Protein AF-A0A916VDG6-F1 (afdb_monomer)

Solvent-accessible surface area (backbone atoms only — not comparable to full-atom values): 9470 Å² total; per-residue (Å²): 122,74,76,67,54,65,69,61,68,78,77,73,82,84,82,81,87,81,87,80,88,80,84,91,84,87,90,80,94,70,87,75,85,76,82,72,80,74,80,73,77,69,82,74,82,71,59,97,83,63,87,46,73,41,72,48,64,36,64,42,66,30,36,52,68,66,92,85,71,48,44,85,80,39,89,54,34,37,78,53,99,91,43,63,29,11,63,55,43,56,51,43,50,53,49,17,68,75,68,75,26,48,77,42,80,60,36,50,63,71,60,41,52,57,50,67,69,60,34,52,52,50,51,50,49,36,57,75,69,66,57,74,83,57,61,67,71,80,79,80,85,83,122

Sequence (143 aa):
MRKKIIAMIITGILAVSVTACQSDGEQSSSQSQNSGQTESSANVEIPEDANILVAYFTYGENAKLPDGVDASSSASIQAWDGDTTGNTGLAAHWISDAAGGDLFSIQTEEKYPGDYDDTVDQGQEEQSENARPKLSSHVDHMD

InterPro domains:
  IPR029039 Flavoprotein-like superfamily [G3DSA:3.40.50.360] (47-143)

pLDDT: mean 76.52, std 22.25, range [25.72, 98.31]

Foldseek 3Di:
DVVVVVVVVPPPPDDDDDDDDDDDDDDDDDDDPPPPPPPPPPVPPDPPPDADELEWEFLFQQEPADPPPDCVNVVFWDCDPNGITGPGVVVSVVCCVVVVHHYHYFYAPHGAYNDDVSNVVVVVVCVVVVHDGHTPDDDPPPD

Organism: NCBI:txid645466

Mean predicted aligned error: 15.49 Å

Radius of gyration: 27.23 Å; Cα contacts (8 Å, |Δi|>4): 123; chains: 1; bounding box: 56×74×55 Å

Structure (mmCIF, N/CA/C/O backbone):
data_AF-A0A916VDG6-F1
#
_entry.id   AF-A0A916VDG6-F1
#
loop_
_atom_site.group_PDB
_atom_site.id
_atom_site.type_symbol
_atom_site.label_atom_id
_atom_site.label_alt_id
_atom_site.label_comp_id
_atom_site.label_asym_id
_atom_site.label_entity_id
_atom_site.label_seq_id
_atom_site.pdbx_PDB_ins_code
_atom_site.Cartn_x
_atom_site.Cartn_y
_atom_site.Cartn_z
_atom_site.occupancy
_atom_site.B_iso_or_equiv
_atom_site.auth_seq_id
_atom_site.auth_comp_id
_atom_site.auth_asym_id
_atom_site.auth_atom_id
_atom_site.pdbx_PDB_model_num
ATOM 1 N N . MET A 1 1 ? 39.069 55.182 29.384 1.00 54.91 1 MET A N 1
ATOM 2 C CA . MET A 1 1 ? 39.328 53.825 29.924 1.00 54.91 1 MET A CA 1
ATOM 3 C C . MET A 1 1 ? 38.251 52.780 29.597 1.00 54.91 1 MET A C 1
ATOM 5 O O . MET A 1 1 ? 38.542 51.609 29.733 1.00 54.91 1 MET A O 1
ATOM 9 N N . ARG A 1 2 ? 37.060 53.134 29.078 1.00 55.91 2 ARG A N 1
ATOM 10 C CA . ARG A 1 2 ? 36.028 52.141 28.688 1.00 55.91 2 ARG A CA 1
ATOM 11 C C . ARG A 1 2 ? 36.179 51.547 27.276 1.00 55.91 2 ARG A C 1
ATOM 13 O O . ARG A 1 2 ? 35.685 50.465 27.017 1.00 55.91 2 ARG A O 1
ATOM 20 N N . LYS A 1 3 ? 36.938 52.196 26.383 1.00 50.44 3 LYS A N 1
ATOM 21 C CA . LYS A 1 3 ? 37.224 51.685 25.024 1.00 50.44 3 LYS A CA 1
ATOM 22 C C . LYS A 1 3 ? 38.404 50.699 24.958 1.00 50.44 3 LYS A C 1
ATOM 24 O O . LYS A 1 3 ? 38.549 49.995 23.973 1.00 50.44 3 LYS A O 1
ATOM 29 N N . LYS A 1 4 ? 39.218 50.622 26.022 1.00 53.44 4 LYS A N 1
ATOM 30 C CA . LYS A 1 4 ? 40.317 49.645 26.162 1.00 53.44 4 LYS A CA 1
ATOM 31 C C . LYS A 1 4 ? 39.870 48.321 26.804 1.00 53.44 4 LYS A C 1
ATOM 33 O O . LYS A 1 4 ? 40.605 47.351 26.735 1.00 53.44 4 LYS A O 1
ATOM 38 N N . ILE A 1 5 ? 38.667 48.283 27.386 1.00 57.84 5 ILE A N 1
ATOM 39 C CA . ILE A 1 5 ? 38.086 47.074 27.995 1.00 57.84 5 ILE A CA 1
ATOM 40 C C . ILE A 1 5 ? 37.382 46.215 26.929 1.00 57.84 5 ILE A C 1
ATOM 42 O O . ILE A 1 5 ? 37.427 44.995 26.995 1.00 57.84 5 ILE A O 1
ATOM 46 N N . ILE A 1 6 ? 36.830 46.837 25.881 1.00 57.38 6 ILE A N 1
ATOM 47 C CA . ILE A 1 6 ? 36.156 46.126 24.779 1.00 57.38 6 ILE A CA 1
ATOM 48 C C . ILE A 1 6 ? 37.160 45.344 23.906 1.00 57.38 6 ILE A C 1
ATOM 50 O O . ILE A 1 6 ? 36.834 44.281 23.393 1.00 57.38 6 ILE A O 1
ATOM 54 N N . ALA A 1 7 ? 38.410 45.807 23.808 1.00 49.50 7 ALA A N 1
ATOM 55 C CA . ALA A 1 7 ? 39.459 45.135 23.036 1.00 49.50 7 ALA A CA 1
ATOM 56 C C . ALA A 1 7 ? 40.129 43.949 23.764 1.00 49.50 7 ALA A C 1
ATOM 58 O O . ALA A 1 7 ? 40.897 43.226 23.142 1.00 49.50 7 ALA A O 1
ATOM 59 N N . MET A 1 8 ? 39.855 43.731 25.058 1.00 53.91 8 MET A N 1
ATOM 60 C CA . MET A 1 8 ? 40.441 42.622 25.832 1.00 53.91 8 MET A CA 1
ATOM 61 C C . MET A 1 8 ? 39.533 41.388 25.945 1.00 53.91 8 MET A C 1
ATOM 63 O O . MET A 1 8 ? 39.981 40.359 26.435 1.00 53.91 8 MET A O 1
ATOM 67 N N . ILE A 1 9 ? 38.284 41.461 25.475 1.00 55.47 9 ILE A N 1
ATOM 68 C CA . ILE A 1 9 ? 37.322 40.344 25.557 1.00 55.47 9 ILE A CA 1
ATOM 69 C C . ILE A 1 9 ? 37.324 39.481 24.276 1.00 55.47 9 ILE A C 1
ATOM 71 O O . ILE A 1 9 ? 36.868 38.345 24.299 1.00 55.47 9 ILE A O 1
ATOM 75 N N . ILE A 1 10 ? 37.914 39.956 23.172 1.00 55.41 10 ILE A N 1
ATOM 76 C CA . ILE A 1 10 ? 37.879 39.264 21.865 1.00 55.41 10 ILE A CA 1
ATOM 77 C C . ILE A 1 10 ? 39.091 38.331 21.629 1.00 55.41 10 ILE A C 1
ATOM 79 O O . ILE A 1 10 ? 39.074 37.521 20.711 1.00 55.41 10 ILE A O 1
ATOM 83 N N . THR A 1 11 ? 40.108 38.341 22.498 1.00 52.06 11 THR A N 1
ATOM 84 C CA . THR A 1 11 ? 41.331 37.513 22.336 1.00 52.06 11 THR A CA 1
ATOM 85 C C . THR A 1 11 ? 41.451 36.390 23.384 1.00 52.06 11 THR A C 1
ATOM 87 O O . THR A 1 11 ? 42.495 35.761 23.513 1.00 52.06 11 THR A O 1
ATOM 90 N N . GLY A 1 12 ? 40.388 36.120 24.149 1.00 52.41 12 GLY A N 1
ATOM 91 C CA . GLY A 1 12 ? 40.391 35.173 25.277 1.00 52.41 12 GLY A CA 1
ATOM 92 C C . GLY A 1 12 ? 39.741 33.809 25.018 1.00 52.41 12 GLY A C 1
ATOM 93 O O . GLY A 1 12 ? 39.478 33.092 25.975 1.00 52.41 12 GLY A O 1
ATOM 94 N N . ILE A 1 13 ? 39.441 33.450 23.766 1.00 57.38 13 ILE A N 1
ATOM 95 C CA . ILE A 1 13 ? 38.824 32.159 23.407 1.00 57.38 13 ILE A CA 1
ATOM 96 C C . ILE A 1 13 ? 39.624 31.548 22.253 1.00 57.38 13 ILE A C 1
ATOM 98 O O . ILE A 1 13 ? 39.160 31.475 21.121 1.00 57.38 13 ILE A O 1
ATOM 102 N N . LEU A 1 14 ? 40.882 31.181 22.508 1.00 55.34 14 LEU A N 1
ATOM 103 C CA . LEU A 1 14 ? 41.668 30.401 21.542 1.00 55.34 14 LEU A CA 1
ATOM 104 C C . LEU A 1 14 ? 42.711 29.475 22.187 1.00 55.34 14 LEU A C 1
ATOM 106 O O . LEU A 1 14 ? 43.755 29.212 21.598 1.00 55.34 14 LEU A O 1
ATOM 110 N N . ALA A 1 15 ? 42.460 28.982 23.400 1.00 56.88 15 ALA A N 1
ATOM 111 C CA . ALA A 1 15 ? 43.371 28.034 24.039 1.00 56.88 15 ALA A CA 1
ATOM 112 C C . ALA A 1 15 ? 42.655 27.156 25.070 1.00 56.88 15 ALA A C 1
ATOM 114 O O . ALA A 1 15 ? 42.822 27.345 26.270 1.00 56.88 15 ALA A O 1
ATOM 115 N N . VAL A 1 16 ? 41.876 26.179 24.604 1.00 56.47 16 VAL A N 1
ATOM 116 C CA . VAL A 1 16 ? 41.597 24.973 25.397 1.00 56.47 16 VAL A CA 1
ATOM 117 C C . VAL A 1 16 ? 41.653 23.773 24.457 1.00 56.47 16 VAL A C 1
ATOM 119 O O . VAL A 1 16 ? 40.665 23.362 23.857 1.00 56.47 16 VAL A O 1
ATOM 122 N N . SER A 1 17 ? 42.860 23.240 24.305 1.00 52.03 17 SER A N 1
ATOM 123 C CA . SER A 1 17 ? 43.103 21.909 23.764 1.00 52.03 17 SER A CA 1
ATOM 124 C C . SER A 1 17 ? 42.663 20.895 24.819 1.00 52.03 17 SER A C 1
ATOM 126 O O . SER A 1 17 ? 43.288 20.815 25.876 1.00 52.03 17 SER A O 1
ATOM 128 N N . VAL A 1 18 ? 41.602 20.130 24.558 1.00 59.47 18 VAL A N 1
ATOM 129 C CA . VAL A 1 18 ? 41.231 18.988 25.404 1.00 59.47 18 VAL A CA 1
ATOM 130 C C . VAL A 1 18 ? 41.622 17.707 24.681 1.00 59.47 18 VAL A C 1
ATOM 132 O O . VAL A 1 18 ? 40.908 17.225 23.809 1.00 59.47 18 VAL A O 1
ATOM 135 N N . THR A 1 19 ? 42.769 17.154 25.069 1.00 64.31 19 THR A N 1
ATOM 136 C CA . THR A 1 19 ? 43.008 15.713 24.983 1.00 64.31 19 THR A CA 1
ATOM 137 C C . THR A 1 19 ? 42.431 15.107 26.256 1.00 64.31 19 THR A C 1
ATOM 139 O O . THR A 1 19 ? 42.962 15.346 27.339 1.00 64.31 19 THR A O 1
ATOM 142 N N . ALA A 1 20 ? 41.362 14.326 26.130 1.00 46.12 20 ALA A N 1
ATOM 143 C CA . ALA A 1 20 ? 40.866 13.462 27.193 1.00 46.12 20 ALA A CA 1
ATOM 144 C C . ALA A 1 20 ? 40.608 12.069 26.607 1.00 46.12 20 ALA A C 1
ATOM 146 O O . ALA A 1 20 ? 39.560 11.808 26.026 1.00 46.12 20 ALA A O 1
ATOM 147 N N . CYS A 1 21 ? 41.592 11.184 26.754 1.00 58.38 21 CYS A N 1
ATOM 148 C CA . CYS A 1 21 ? 41.368 9.743 26.773 1.00 58.38 21 CYS A CA 1
ATOM 149 C C . CYS A 1 21 ? 41.426 9.315 28.240 1.00 58.38 21 CYS A C 1
ATOM 151 O O . CYS A 1 21 ? 42.511 9.359 28.818 1.00 58.38 21 CYS A O 1
ATOM 153 N N . GLN A 1 22 ? 40.304 8.908 28.844 1.00 50.09 22 GLN A N 1
ATOM 154 C CA . GLN A 1 22 ? 40.329 8.163 30.107 1.00 50.09 22 GLN A CA 1
ATOM 155 C C . GLN A 1 22 ? 39.032 7.353 30.344 1.00 50.09 22 GLN A C 1
ATOM 157 O O . GLN A 1 22 ? 37.973 7.927 30.560 1.00 50.09 22 GLN A O 1
ATOM 162 N N . SER A 1 23 ? 39.197 6.024 30.268 1.00 42.78 23 SER A N 1
ATOM 163 C CA . SER A 1 23 ? 38.566 4.896 30.996 1.00 42.78 23 SER A CA 1
ATOM 164 C C . SER A 1 23 ? 37.079 4.897 31.406 1.00 42.78 23 SER A C 1
ATOM 166 O O . SER A 1 23 ? 36.662 5.685 32.249 1.00 42.78 23 SER A O 1
ATOM 168 N N . ASP A 1 24 ? 36.388 3.877 30.879 1.00 51.16 24 ASP A N 1
ATOM 169 C CA . ASP A 1 24 ? 35.327 2.992 31.411 1.00 51.16 24 ASP A CA 1
ATOM 170 C C . ASP A 1 24 ? 34.435 3.424 32.593 1.00 51.16 24 ASP A C 1
ATOM 172 O O . ASP A 1 24 ? 34.912 3.673 33.700 1.00 51.16 24 ASP A O 1
ATOM 176 N N . GLY A 1 25 ? 33.110 3.329 32.381 1.00 34.97 25 GLY A N 1
ATOM 177 C CA . GLY A 1 25 ? 32.110 3.275 33.459 1.00 34.97 25 GLY A CA 1
ATOM 178 C C . GLY A 1 25 ? 30.689 3.746 33.104 1.00 34.97 25 GLY A C 1
ATOM 179 O O . GLY A 1 25 ? 30.292 4.823 33.518 1.00 34.97 25 GLY A O 1
ATOM 180 N N . GLU A 1 26 ? 29.962 2.924 32.341 1.00 34.34 26 GLU A N 1
ATOM 181 C CA . GLU A 1 26 ? 28.502 2.663 32.334 1.00 34.34 26 GLU A CA 1
ATOM 182 C C . GLU A 1 26 ? 27.416 3.781 32.414 1.00 34.34 26 GLU A C 1
ATOM 184 O O . GLU A 1 26 ? 27.207 4.454 33.417 1.00 34.34 26 GLU A O 1
ATOM 189 N N . GLN A 1 27 ? 26.577 3.749 31.360 1.00 36.03 27 GLN A N 1
ATOM 190 C CA . GLN A 1 27 ? 25.100 3.795 31.350 1.00 36.03 27 GLN A CA 1
ATOM 191 C C . GLN A 1 27 ? 24.361 5.154 31.366 1.00 36.03 27 GLN A C 1
ATOM 193 O O . GLN A 1 27 ? 23.945 5.659 32.402 1.00 36.03 27 GLN A O 1
ATOM 198 N N . SER A 1 28 ? 24.020 5.646 30.165 1.00 28.59 28 SER A N 1
ATOM 199 C CA . SER A 1 28 ? 22.678 6.176 29.852 1.00 28.59 28 SER A CA 1
ATOM 200 C C . SER A 1 28 ? 22.494 6.251 28.331 1.00 28.59 28 SER A C 1
ATOM 202 O O . SER A 1 28 ? 23.252 6.922 27.635 1.00 28.59 28 SER A O 1
ATOM 204 N N . SER A 1 29 ? 21.533 5.492 27.807 1.00 33.16 29 SER A N 1
ATOM 205 C CA . SER A 1 29 ? 21.286 5.286 26.379 1.00 33.16 29 SER A CA 1
ATOM 206 C C . SER A 1 29 ? 20.611 6.500 25.736 1.00 33.16 29 SER A C 1
ATOM 208 O O . SER A 1 29 ? 19.385 6.611 25.724 1.00 33.16 29 SER A O 1
ATOM 210 N N . SER A 1 30 ? 21.413 7.397 25.173 1.00 30.33 30 SER A N 1
ATOM 211 C CA . SER A 1 30 ? 20.989 8.367 24.167 1.00 30.33 30 SER A CA 1
ATOM 212 C C . SER A 1 30 ? 21.044 7.734 22.775 1.00 30.33 30 SER A C 1
ATOM 214 O O . SER A 1 30 ? 22.007 7.056 22.416 1.00 30.33 30 SER A O 1
ATOM 216 N N . GLN A 1 31 ? 19.973 7.960 22.009 1.00 35.81 31 GLN A N 1
ATOM 217 C CA . GLN A 1 31 ? 19.809 7.610 20.600 1.00 35.81 31 GLN A CA 1
ATOM 218 C C . GLN A 1 31 ? 21.091 7.852 19.800 1.00 35.81 31 GLN A C 1
ATOM 220 O O . GLN A 1 31 ? 21.472 8.991 19.532 1.00 35.81 31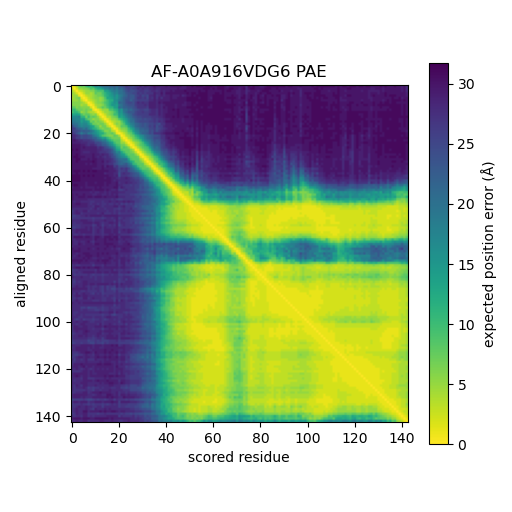 GLN A O 1
ATOM 225 N N . SER A 1 32 ? 21.710 6.760 19.362 1.00 25.72 32 SER A N 1
ATOM 226 C CA . SER A 1 32 ? 22.600 6.783 18.213 1.00 25.72 32 SER A CA 1
ATOM 227 C C . SER A 1 32 ? 21.725 6.700 16.966 1.00 25.72 32 SER A C 1
ATOM 229 O O . SER A 1 32 ? 21.127 5.658 16.688 1.00 25.72 32 SER A O 1
ATOM 231 N N . GLN A 1 33 ? 21.618 7.807 16.228 1.00 37.03 33 GLN A N 1
ATOM 232 C CA . GLN A 1 33 ? 21.241 7.755 14.820 1.00 37.03 33 GLN A CA 1
ATOM 233 C C . GLN A 1 33 ? 22.357 7.021 14.078 1.00 37.03 33 GLN A C 1
ATOM 235 O O . GLN A 1 33 ? 23.321 7.616 13.604 1.00 37.03 33 GLN A O 1
ATOM 240 N N . ASN A 1 34 ? 22.227 5.701 14.000 1.00 31.28 34 ASN A N 1
ATOM 241 C CA . ASN A 1 34 ? 23.012 4.890 13.094 1.00 31.28 34 ASN A CA 1
ATOM 242 C C . ASN A 1 34 ? 22.408 5.014 11.691 1.00 31.28 34 ASN A C 1
ATOM 244 O O . ASN A 1 34 ? 21.711 4.117 11.222 1.00 31.28 34 ASN A O 1
ATOM 248 N N . SER A 1 35 ? 22.696 6.127 11.013 1.00 45.12 35 SER A N 1
ATOM 249 C CA . SER A 1 35 ? 22.679 6.172 9.549 1.00 45.12 35 SER A CA 1
ATOM 250 C C . SER A 1 35 ? 23.895 5.402 9.043 1.00 45.12 35 SER A C 1
ATOM 252 O O . SER A 1 35 ? 24.865 5.968 8.545 1.00 45.12 35 SER A O 1
ATOM 254 N N . GLY A 1 36 ? 23.850 4.083 9.212 1.00 32.22 36 GLY A N 1
ATOM 255 C CA . GLY A 1 36 ? 24.674 3.178 8.439 1.00 32.22 36 GLY A CA 1
ATOM 256 C C . GLY A 1 36 ? 24.106 3.136 7.031 1.00 32.22 36 GLY A C 1
ATOM 257 O O . GLY A 1 36 ? 23.317 2.249 6.718 1.00 32.22 36 GLY A O 1
ATOM 258 N N . GLN A 1 37 ? 24.500 4.091 6.185 1.00 43.66 37 GLN A N 1
ATOM 259 C CA . GLN A 1 37 ? 24.493 3.872 4.743 1.00 43.66 37 GLN A CA 1
ATOM 260 C C . GLN A 1 37 ? 25.458 2.721 4.467 1.00 43.66 37 GLN A C 1
ATOM 262 O O . GLN A 1 37 ? 26.652 2.907 4.251 1.00 43.66 37 GLN A O 1
ATOM 267 N N . THR A 1 38 ? 24.929 1.504 4.502 1.00 28.75 38 THR A N 1
ATOM 268 C CA . THR A 1 38 ? 25.456 0.462 3.638 1.00 28.75 38 THR A CA 1
ATOM 269 C C . THR A 1 38 ? 24.792 0.716 2.296 1.00 28.75 38 THR A C 1
ATOM 271 O O . THR A 1 38 ? 23.724 0.180 2.017 1.00 28.75 38 THR A O 1
ATOM 274 N N . GLU A 1 39 ? 25.400 1.576 1.476 1.00 46.44 39 GLU A N 1
ATOM 275 C CA . GLU A 1 39 ? 25.219 1.460 0.033 1.00 46.44 39 GLU A CA 1
ATOM 276 C C . GLU A 1 39 ? 25.835 0.126 -0.377 1.00 46.44 39 GLU A C 1
ATOM 278 O O . GLU A 1 39 ? 26.984 0.026 -0.804 1.00 46.44 39 GLU A O 1
ATOM 283 N N . SER A 1 40 ? 25.063 -0.942 -0.194 1.00 38.25 40 SER A N 1
ATOM 284 C CA . SER A 1 40 ? 25.236 -2.115 -1.021 1.00 38.25 40 SER A CA 1
ATOM 285 C C . SER A 1 40 ? 24.631 -1.744 -2.366 1.00 38.25 40 SER A C 1
ATOM 287 O O . SER A 1 40 ? 23.490 -2.073 -2.670 1.00 38.25 40 SER A O 1
ATOM 289 N N . SER A 1 41 ? 25.413 -1.021 -3.167 1.00 43.94 41 SER A N 1
ATOM 290 C CA . SER A 1 41 ? 25.279 -1.047 -4.618 1.00 43.94 41 SER A CA 1
ATOM 291 C C . SER A 1 41 ? 25.660 -2.454 -5.067 1.00 43.94 41 SER A C 1
ATOM 293 O O . SER A 1 41 ? 26.729 -2.691 -5.626 1.00 43.94 41 SER A O 1
ATOM 295 N N . ALA A 1 42 ? 24.810 -3.428 -4.745 1.00 51.28 42 ALA A N 1
ATOM 296 C CA . ALA A 1 42 ? 24.746 -4.639 -5.524 1.00 51.28 42 ALA A CA 1
ATOM 297 C C . ALA A 1 42 ? 24.264 -4.167 -6.892 1.00 51.28 42 ALA A C 1
ATOM 299 O O . ALA A 1 42 ? 23.104 -3.800 -7.058 1.00 51.28 42 ALA A O 1
ATOM 300 N N . ASN A 1 43 ? 25.191 -4.075 -7.843 1.00 58.22 43 ASN A N 1
ATOM 301 C CA . ASN A 1 43 ? 24.845 -3.915 -9.242 1.00 58.22 43 ASN A CA 1
ATOM 302 C C . ASN A 1 43 ? 24.091 -5.189 -9.634 1.00 58.22 43 ASN A C 1
ATOM 304 O O . ASN A 1 43 ? 24.705 -6.203 -9.961 1.00 58.22 43 ASN A O 1
ATOM 308 N N . VAL A 1 44 ? 22.772 -5.180 -9.453 1.00 65.69 44 VAL A N 1
ATOM 309 C CA . VAL A 1 44 ? 21.903 -6.258 -9.908 1.00 65.69 44 VAL A CA 1
ATOM 310 C C . VAL A 1 44 ? 21.856 -6.104 -11.419 1.00 65.69 44 VAL A C 1
ATOM 312 O O . VAL A 1 44 ? 21.183 -5.217 -11.935 1.00 65.69 44 VAL A O 1
ATOM 315 N N . GLU A 1 45 ? 22.642 -6.918 -12.123 1.00 70.81 45 GLU A N 1
ATOM 316 C CA . GLU A 1 45 ? 22.516 -7.046 -13.571 1.00 70.81 45 GLU A CA 1
ATOM 317 C C . GLU A 1 45 ? 21.149 -7.660 -13.860 1.00 70.81 45 GLU A C 1
ATOM 319 O O . GLU A 1 45 ? 20.927 -8.861 -13.696 1.00 70.81 45 GLU A O 1
ATOM 324 N N . ILE A 1 46 ? 20.207 -6.795 -14.215 1.00 68.88 46 ILE A N 1
ATOM 325 C CA . ILE A 1 46 ? 18.892 -7.184 -14.696 1.00 68.88 46 ILE A CA 1
ATOM 326 C C . ILE A 1 46 ? 19.085 -7.730 -16.118 1.00 68.88 46 ILE A C 1
ATOM 328 O O . ILE A 1 46 ? 19.639 -7.012 -16.955 1.00 68.88 46 ILE A O 1
ATOM 332 N N . PRO A 1 47 ? 18.674 -8.979 -16.410 1.00 79.00 47 PRO A N 1
ATOM 333 C CA . PRO A 1 47 ? 18.697 -9.501 -17.772 1.00 79.00 47 PRO A CA 1
ATOM 334 C C . PRO A 1 47 ? 17.921 -8.568 -18.706 1.00 79.00 47 PRO A C 1
ATOM 336 O O . PRO A 1 47 ? 16.832 -8.127 -18.349 1.00 79.00 47 PRO A O 1
ATOM 339 N N . GLU A 1 48 ? 18.450 -8.279 -19.898 1.00 75.31 48 GLU A N 1
ATOM 340 C CA . GLU A 1 48 ? 17.791 -7.353 -20.837 1.00 75.31 48 GLU A CA 1
ATOM 341 C C . GLU A 1 48 ? 16.392 -7.823 -21.291 1.00 75.31 48 GLU A C 1
ATOM 343 O O . GLU A 1 48 ? 15.622 -7.029 -21.823 1.00 75.31 48 GLU A O 1
ATOM 348 N N . ASP A 1 49 ? 16.051 -9.094 -21.068 1.00 83.00 49 ASP A N 1
ATOM 349 C CA . ASP A 1 49 ? 14.763 -9.721 -21.372 1.00 83.00 49 ASP A CA 1
ATOM 350 C C . ASP A 1 49 ? 13.938 -10.101 -20.125 1.00 83.00 49 ASP A C 1
ATOM 352 O O . ASP A 1 49 ? 12.941 -10.819 -20.236 1.00 83.00 49 ASP A O 1
ATOM 356 N N . ALA A 1 50 ? 14.325 -9.640 -18.932 1.00 85.25 50 ALA A N 1
ATOM 357 C CA . ALA A 1 50 ? 13.576 -9.921 -17.712 1.00 85.25 50 ALA A CA 1
ATOM 358 C C . ALA A 1 50 ? 12.265 -9.121 -17.648 1.00 85.25 50 ALA A C 1
ATOM 360 O O . ALA A 1 50 ? 12.261 -7.896 -17.743 1.00 85.25 50 ALA A O 1
ATOM 361 N N . ASN A 1 51 ? 11.154 -9.815 -17.384 1.00 89.31 51 ASN A N 1
ATOM 362 C CA . ASN A 1 51 ? 9.897 -9.175 -16.998 1.00 89.31 51 ASN A CA 1
ATOM 363 C C . ASN A 1 51 ? 9.938 -8.877 -15.497 1.00 89.31 51 ASN A C 1
ATOM 365 O O . ASN A 1 51 ? 9.986 -9.798 -14.678 1.00 89.31 51 ASN A O 1
ATOM 369 N N . ILE A 1 52 ? 9.946 -7.597 -15.137 1.00 92.62 52 ILE A N 1
ATOM 370 C CA . ILE A 1 52 ? 10.002 -7.155 -13.743 1.00 92.62 52 ILE A CA 1
ATOM 371 C C . ILE A 1 52 ? 8.605 -6.771 -13.294 1.00 92.62 52 ILE A C 1
ATOM 373 O O . ILE A 1 52 ? 7.944 -5.977 -13.953 1.00 92.62 52 ILE A O 1
ATOM 377 N N . LEU A 1 53 ? 8.203 -7.287 -12.136 1.00 95.00 53 LEU A N 1
ATOM 378 C CA . LEU A 1 53 ? 6.985 -6.886 -11.451 1.00 95.00 53 LEU A CA 1
ATOM 379 C C . LEU A 1 53 ? 7.331 -6.316 -10.077 1.00 95.00 53 LEU A C 1
ATOM 381 O O . LEU A 1 53 ? 7.938 -6.991 -9.244 1.00 95.00 53 LEU A O 1
ATOM 385 N N . VAL A 1 54 ? 6.887 -5.092 -9.818 1.00 96.88 54 VAL A N 1
ATOM 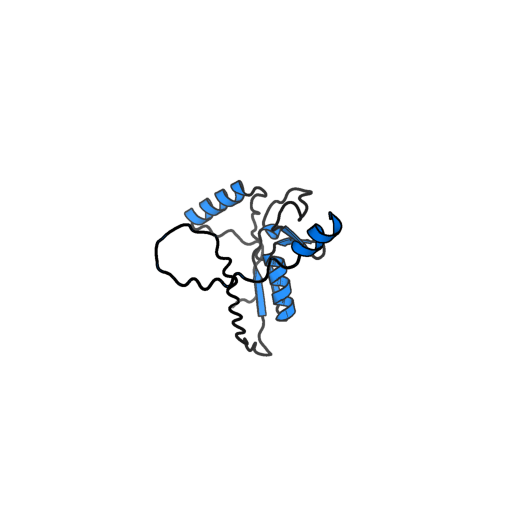386 C CA . VAL A 1 54 ? 6.927 -4.453 -8.506 1.00 96.88 54 VAL A CA 1
ATOM 387 C C . VAL A 1 54 ? 5.547 -4.595 -7.870 1.00 96.88 54 VAL A C 1
ATOM 389 O O . VAL A 1 54 ? 4.643 -3.794 -8.102 1.00 96.88 54 VAL A O 1
ATOM 392 N N . ALA A 1 55 ? 5.380 -5.643 -7.066 1.00 97.31 55 ALA A N 1
ATOM 393 C CA . ALA A 1 55 ? 4.180 -5.841 -6.262 1.00 97.31 55 ALA A CA 1
ATOM 394 C C . ALA A 1 55 ? 4.341 -5.169 -4.891 1.00 97.31 55 ALA A C 1
ATOM 396 O O . ALA A 1 55 ? 5.359 -5.360 -4.222 1.00 97.31 55 ALA A O 1
ATOM 397 N N . TYR A 1 56 ? 3.347 -4.400 -4.452 1.00 97.81 56 TYR A N 1
ATOM 398 C CA . TYR A 1 56 ? 3.431 -3.661 -3.193 1.00 97.81 56 TYR A CA 1
ATOM 399 C C . TYR A 1 56 ? 2.096 -3.606 -2.459 1.00 97.81 56 TYR A C 1
ATOM 401 O O . TYR A 1 56 ? 1.032 -3.661 -3.061 1.00 97.81 56 TYR A O 1
ATOM 409 N N . PHE A 1 57 ? 2.159 -3.455 -1.140 1.00 97.06 57 PHE A N 1
ATOM 410 C CA . PHE A 1 57 ? 1.007 -3.142 -0.304 1.00 97.06 57 PHE A CA 1
ATOM 411 C C . PHE A 1 57 ? 1.231 -1.785 0.358 1.00 97.06 57 PHE A C 1
ATOM 413 O O . PHE A 1 57 ? 2.331 -1.485 0.833 1.00 97.06 57 PHE A O 1
ATOM 420 N N . THR A 1 58 ? 0.187 -0.966 0.440 1.00 95.69 58 THR A N 1
ATOM 421 C CA . THR A 1 58 ? 0.220 0.263 1.231 1.00 95.69 58 THR A CA 1
ATOM 422 C C . THR A 1 58 ? -1.123 0.526 1.901 1.00 95.69 58 THR A C 1
ATOM 424 O O . THR A 1 58 ? -2.181 0.279 1.320 1.00 95.69 58 THR A O 1
ATOM 427 N N . TYR A 1 59 ? -1.078 1.033 3.135 1.00 93.12 59 TYR A N 1
ATOM 428 C CA . TYR A 1 59 ? -2.269 1.321 3.937 1.00 93.12 59 TYR A CA 1
ATOM 429 C C . TYR A 1 59 ? -3.180 2.355 3.263 1.00 93.12 59 TYR A C 1
ATOM 431 O O . TYR A 1 59 ? -4.394 2.180 3.258 1.00 93.12 59 TYR A O 1
ATOM 439 N N . GLY A 1 60 ? -2.608 3.378 2.616 1.00 92.00 60 GLY A N 1
ATOM 440 C CA . GLY A 1 60 ? -3.392 4.440 1.976 1.00 92.00 60 GLY A CA 1
ATOM 441 C C . GLY A 1 60 ? -4.304 3.971 0.843 1.00 92.00 60 GLY A C 1
ATOM 442 O O . GLY A 1 60 ? -5.323 4.596 0.583 1.00 92.00 60 GLY A O 1
ATOM 443 N N . GLU A 1 61 ? -3.994 2.828 0.235 1.00 94.19 61 GLU A N 1
ATOM 444 C CA . GLU A 1 61 ? -4.821 2.208 -0.805 1.00 94.19 61 GLU A CA 1
ATOM 445 C C . GLU A 1 61 ? -5.759 1.136 -0.236 1.00 94.19 61 GLU A C 1
ATOM 447 O O . GLU A 1 61 ? -6.624 0.632 -0.947 1.00 94.19 61 GLU A O 1
ATOM 452 N N . ASN A 1 62 ? -5.609 0.770 1.039 1.00 95.44 62 ASN A N 1
ATOM 453 C CA . ASN A 1 62 ? -6.281 -0.364 1.674 1.00 95.44 62 ASN A CA 1
ATOM 454 C C . ASN A 1 62 ? -7.132 0.010 2.894 1.00 95.44 62 ASN A C 1
ATOM 456 O O . ASN A 1 62 ? -7.714 -0.883 3.500 1.00 95.44 62 ASN A O 1
ATOM 460 N N . ALA A 1 63 ? -7.270 1.295 3.221 1.00 92.81 63 ALA A N 1
ATOM 461 C CA . ALA A 1 63 ? -8.024 1.769 4.380 1.00 92.81 63 ALA A CA 1
ATOM 462 C C . ALA A 1 63 ? -9.245 2.616 4.000 1.00 92.81 63 ALA A C 1
ATOM 464 O O . ALA A 1 63 ? -9.271 3.283 2.964 1.00 92.81 63 ALA A O 1
ATOM 465 N N . LYS A 1 64 ? -10.260 2.627 4.869 1.00 91.12 64 LYS A N 1
ATOM 466 C CA . LYS A 1 64 ? -11.414 3.539 4.781 1.00 91.12 64 LYS A CA 1
ATOM 467 C C . LYS A 1 64 ? -11.025 4.906 5.335 1.00 91.12 64 LYS A C 1
ATOM 469 O O . LYS A 1 64 ? -11.357 5.246 6.469 1.00 91.12 64 LYS A O 1
ATOM 474 N N . LEU A 1 65 ? -10.284 5.669 4.543 1.00 85.81 65 LEU A N 1
ATOM 475 C CA . LEU A 1 65 ? -9.841 7.002 4.936 1.00 85.81 65 LEU A CA 1
ATOM 476 C C . LEU A 1 65 ? -11.035 7.976 4.961 1.00 85.81 65 LEU A C 1
ATOM 478 O O . LEU A 1 65 ? -11.853 7.948 4.040 1.00 85.81 65 LEU A O 1
ATOM 482 N N . PRO A 1 66 ? -11.175 8.815 6.004 1.00 77.12 66 PRO A N 1
ATOM 483 C CA . PRO A 1 66 ? -12.244 9.803 6.059 1.00 77.12 66 PRO A CA 1
ATOM 484 C C . PRO A 1 66 ? -12.072 10.893 4.990 1.00 77.12 66 PRO A C 1
ATOM 486 O O . PRO A 1 66 ? -10.961 11.227 4.583 1.00 77.12 66 PRO A O 1
ATOM 489 N N . ASP A 1 67 ? -13.173 11.501 4.555 1.00 71.12 67 ASP A N 1
ATOM 490 C CA . ASP A 1 67 ? -13.102 12.628 3.624 1.00 71.12 67 ASP A CA 1
ATOM 491 C C . ASP A 1 67 ? -12.380 13.816 4.285 1.00 71.12 67 ASP A C 1
ATOM 493 O O . ASP A 1 67 ? -12.757 14.270 5.368 1.00 71.12 67 ASP A O 1
ATOM 497 N N . GLY A 1 68 ? -11.346 14.348 3.628 1.00 63.25 68 GLY A N 1
ATOM 498 C CA . GLY A 1 68 ? -10.652 15.558 4.079 1.00 63.25 68 GLY A CA 1
ATOM 499 C C . GLY A 1 68 ? -9.528 15.353 5.102 1.00 63.25 68 GLY A C 1
ATOM 500 O O . GLY A 1 68 ? -9.053 16.349 5.651 1.00 63.25 68 GLY A O 1
ATOM 501 N N . VAL A 1 69 ? -9.053 14.120 5.337 1.00 59.97 69 VAL A N 1
ATOM 502 C CA . VAL A 1 69 ? -7.694 13.943 5.883 1.00 59.97 69 VAL A CA 1
ATOM 503 C C . VAL A 1 69 ? -6.687 14.393 4.832 1.00 59.97 69 VAL A C 1
ATOM 505 O O . VAL A 1 69 ? -6.461 13.728 3.826 1.00 59.97 69 VAL A O 1
ATOM 508 N N . ASP A 1 70 ? -6.107 15.567 5.057 1.00 61.06 70 ASP A N 1
ATOM 509 C CA . ASP A 1 70 ? -4.954 16.029 4.296 1.00 61.06 70 ASP A CA 1
ATOM 510 C C . ASP A 1 70 ? -3.759 15.107 4.585 1.00 61.06 70 ASP A C 1
ATOM 512 O O . ASP A 1 70 ? -3.530 14.707 5.732 1.00 61.06 70 ASP A O 1
ATOM 516 N N . ALA A 1 71 ? -2.963 14.825 3.554 1.00 58.41 71 ALA A N 1
ATOM 517 C CA . ALA A 1 71 ? -1.688 14.119 3.650 1.00 58.41 71 ALA A CA 1
ATOM 518 C C . ALA A 1 71 ? -0.777 14.702 4.754 1.00 58.41 71 ALA A C 1
ATOM 520 O O . ALA A 1 71 ? 0.023 13.987 5.353 1.00 58.41 71 ALA A O 1
ATOM 521 N N . SER A 1 72 ? -0.926 15.991 5.090 1.00 53.84 72 SER A N 1
ATOM 522 C CA . SER A 1 72 ? -0.200 16.623 6.203 1.00 53.84 72 SER A CA 1
ATOM 523 C C . SER A 1 72 ? -0.577 16.104 7.600 1.00 53.84 72 SER A C 1
ATOM 525 O O . SER A 1 72 ? 0.258 16.131 8.503 1.00 53.84 72 SER A O 1
ATOM 527 N N . SER A 1 73 ? -1.812 15.629 7.793 1.00 60.81 73 SER A N 1
ATOM 528 C CA . SER A 1 73 ? -2.316 15.120 9.079 1.00 60.81 73 SER A CA 1
ATOM 529 C C . SER A 1 73 ? -2.078 13.619 9.249 1.00 60.81 73 SER A C 1
ATOM 531 O O . SER A 1 73 ? -1.955 13.132 10.371 1.00 60.81 73 SER A O 1
ATOM 533 N N . SER A 1 74 ? -1.953 12.892 8.139 1.00 64.69 74 SER A N 1
ATOM 534 C CA . SER A 1 74 ? -1.655 11.464 8.114 1.00 64.69 74 SER A CA 1
ATOM 535 C C . SER A 1 74 ? -0.292 11.254 7.462 1.00 64.69 74 SER A C 1
ATOM 537 O O . SER A 1 74 ? -0.209 11.013 6.267 1.00 64.69 74 SER A O 1
ATOM 539 N N . ALA A 1 75 ? 0.783 11.316 8.258 1.00 70.25 75 ALA A N 1
ATOM 540 C CA . ALA A 1 75 ? 2.191 11.337 7.820 1.00 70.25 75 ALA A CA 1
ATOM 541 C C . ALA A 1 75 ? 2.674 10.154 6.939 1.00 70.25 75 ALA A C 1
ATOM 543 O O . ALA A 1 75 ? 3.857 10.058 6.619 1.00 70.25 75 ALA A O 1
ATOM 544 N N . SER A 1 76 ? 1.803 9.204 6.597 1.00 81.50 76 SER A N 1
ATOM 545 C CA . SER A 1 76 ? 2.087 8.069 5.708 1.00 81.50 76 SER A CA 1
ATOM 546 C C . SER A 1 76 ? 1.087 7.921 4.557 1.00 81.50 76 SER A C 1
ATOM 548 O O . SER A 1 76 ? 1.188 6.949 3.810 1.00 81.50 76 SER A O 1
ATOM 550 N N . ILE A 1 77 ? 0.146 8.859 4.415 1.00 88.75 77 ILE A N 1
ATOM 551 C CA . ILE A 1 77 ? -0.815 8.944 3.315 1.00 88.75 77 ILE A CA 1
ATOM 552 C C . ILE A 1 77 ? -0.332 10.019 2.352 1.00 88.75 77 ILE A C 1
ATOM 554 O O . ILE A 1 77 ? -0.114 11.162 2.739 1.00 88.75 77 ILE A O 1
ATOM 558 N N . GLN A 1 78 ? -0.181 9.650 1.089 1.00 89.75 78 GLN A N 1
ATOM 559 C CA . GLN A 1 78 ? 0.360 10.508 0.049 1.00 89.75 78 GLN A CA 1
ATOM 560 C C . GLN A 1 78 ? -0.698 10.715 -1.032 1.00 89.75 78 GLN A C 1
ATOM 562 O O . GLN A 1 78 ? -1.283 9.751 -1.512 1.00 89.75 78 GLN A O 1
ATOM 567 N N . ALA A 1 79 ? -0.913 11.959 -1.452 1.00 89.12 79 ALA A N 1
ATOM 568 C CA . ALA A 1 79 ? -1.609 12.237 -2.703 1.00 89.12 79 ALA A CA 1
ATOM 569 C C . ALA A 1 79 ? -0.591 12.183 -3.853 1.00 89.12 79 ALA A C 1
ATOM 571 O O . ALA A 1 79 ? 0.410 12.905 -3.819 1.00 89.12 79 ALA A O 1
ATOM 572 N N . TRP A 1 80 ? -0.825 11.333 -4.851 1.00 87.94 80 TRP A N 1
ATOM 573 C CA . TRP A 1 80 ? 0.067 11.138 -5.995 1.00 87.94 80 TRP A CA 1
ATOM 574 C C . TRP A 1 80 ? -0.747 10.920 -7.271 1.00 87.94 80 TRP A C 1
ATOM 576 O O . TRP A 1 80 ? -1.650 10.097 -7.290 1.00 87.94 80 TRP A O 1
ATOM 586 N N . ASP A 1 81 ? -0.442 11.689 -8.318 1.00 88.75 81 ASP A N 1
ATOM 587 C CA . ASP A 1 81 ? -1.107 11.631 -9.633 1.00 88.75 81 ASP A CA 1
ATOM 588 C C . ASP A 1 81 ? -2.652 11.676 -9.605 1.00 88.75 81 ASP A C 1
ATOM 590 O O . ASP A 1 81 ? -3.342 11.097 -10.435 1.00 88.75 81 ASP A O 1
ATOM 594 N N . GLY A 1 82 ? -3.219 12.395 -8.631 1.00 86.38 82 GLY A N 1
ATOM 595 C CA . GLY A 1 82 ? -4.672 12.509 -8.456 1.00 86.38 82 GLY A CA 1
ATOM 596 C C . GLY A 1 82 ? -5.309 11.392 -7.624 1.00 86.38 82 GLY A C 1
ATOM 597 O O . GLY A 1 82 ? -6.477 11.529 -7.265 1.00 86.38 82 GLY A O 1
ATOM 598 N N . ASP A 1 83 ? -4.539 10.374 -7.240 1.00 87.38 83 ASP A N 1
ATOM 599 C CA . ASP A 1 83 ? -4.962 9.262 -6.391 1.00 87.38 83 ASP A CA 1
ATOM 600 C C . ASP A 1 83 ? -4.344 9.329 -4.982 1.00 87.38 83 ASP A C 1
ATOM 602 O O . ASP A 1 83 ? -3.447 10.127 -4.685 1.00 87.38 83 ASP A O 1
ATOM 606 N N . THR A 1 84 ? -4.857 8.490 -4.078 1.00 89.75 84 THR A N 1
ATOM 607 C CA . THR A 1 84 ? -4.335 8.334 -2.712 1.00 89.75 84 THR A CA 1
ATOM 608 C C . THR A 1 84 ? -3.490 7.072 -2.614 1.00 89.75 84 THR A C 1
ATOM 610 O O . THR A 1 84 ? -3.951 5.985 -2.946 1.00 89.75 84 THR A O 1
ATOM 613 N N . THR A 1 85 ? -2.269 7.213 -2.108 1.00 93.31 85 THR A N 1
ATOM 614 C CA . THR A 1 85 ? -1.332 6.122 -1.837 1.00 93.31 85 THR A CA 1
ATOM 615 C C . THR A 1 85 ? -0.667 6.303 -0.467 1.00 93.31 85 THR A C 1
ATOM 617 O O . THR A 1 85 ? -1.117 7.094 0.363 1.00 93.31 85 THR A O 1
ATOM 620 N N . 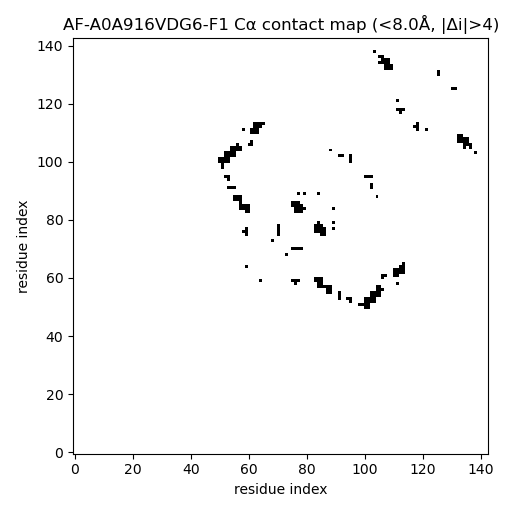GLY A 1 86 ? 0.400 5.561 -0.189 1.00 93.31 86 GLY A N 1
ATOM 621 C CA . GLY A 1 86 ? 1.282 5.797 0.949 1.00 93.31 86 GLY A CA 1
ATOM 622 C C . GLY A 1 86 ? 2.753 5.770 0.550 1.00 93.31 86 GLY A C 1
ATOM 623 O O . GLY A 1 86 ? 3.098 5.564 -0.612 1.00 93.31 86 GLY A O 1
ATOM 624 N N . ASN A 1 87 ? 3.644 5.943 1.526 1.00 94.25 87 ASN A N 1
ATOM 625 C CA . ASN A 1 87 ? 5.095 5.975 1.280 1.00 94.25 87 ASN A CA 1
ATOM 626 C C . ASN A 1 87 ? 5.599 4.744 0.507 1.00 94.25 87 ASN A C 1
ATOM 628 O O . ASN A 1 87 ? 6.434 4.872 -0.385 1.00 94.25 87 ASN A O 1
ATOM 632 N N . THR A 1 88 ? 5.063 3.559 0.815 1.00 96.56 88 THR A N 1
ATOM 633 C CA . THR A 1 88 ? 5.407 2.321 0.103 1.00 96.56 88 THR A CA 1
ATOM 634 C C . THR A 1 88 ? 4.962 2.347 -1.355 1.00 96.56 88 THR A C 1
ATOM 636 O O . THR A 1 88 ? 5.720 1.903 -2.209 1.00 96.56 88 THR A O 1
ATOM 639 N N . GLY A 1 89 ? 3.773 2.878 -1.653 1.00 96.75 89 GLY A N 1
ATOM 640 C CA . GLY A 1 89 ? 3.308 2.983 -3.037 1.00 96.75 89 GLY A CA 1
ATOM 641 C C . GLY A 1 89 ? 4.134 3.982 -3.839 1.00 96.75 89 GLY A C 1
ATOM 642 O O . GLY A 1 89 ? 4.554 3.676 -4.950 1.00 96.75 89 GLY A O 1
ATOM 643 N N . LEU A 1 90 ? 4.507 5.114 -3.236 1.00 96.06 90 LEU A N 1
ATOM 644 C CA . LEU A 1 90 ? 5.410 6.072 -3.875 1.00 96.06 90 LEU A CA 1
ATOM 645 C C . LEU A 1 90 ? 6.794 5.465 -4.170 1.00 96.06 90 LEU A C 1
ATOM 647 O O . LEU A 1 90 ? 7.330 5.635 -5.263 1.00 96.06 90 LEU A O 1
ATOM 651 N N . ALA A 1 91 ? 7.354 4.709 -3.222 1.00 97.06 91 ALA A N 1
ATOM 652 C CA . ALA A 1 91 ? 8.601 3.984 -3.445 1.00 97.06 91 ALA A CA 1
ATOM 653 C C . ALA A 1 91 ? 8.459 2.924 -4.550 1.00 97.06 91 ALA A C 1
ATOM 655 O O . ALA A 1 91 ? 9.363 2.775 -5.368 1.00 97.06 91 ALA A O 1
ATOM 656 N N . ALA A 1 92 ? 7.328 2.215 -4.601 1.00 97.69 92 ALA A N 1
ATOM 657 C CA . ALA A 1 92 ? 7.056 1.216 -5.627 1.00 97.69 92 ALA A CA 1
ATOM 658 C C . ALA A 1 92 ? 6.986 1.842 -7.028 1.00 97.69 92 ALA A C 1
ATOM 660 O O . ALA A 1 92 ? 7.598 1.304 -7.949 1.00 97.69 92 ALA A O 1
ATOM 661 N N . HIS A 1 93 ? 6.352 3.011 -7.169 1.00 96.44 93 HIS A N 1
ATOM 662 C CA . HIS A 1 93 ? 6.382 3.794 -8.407 1.00 96.44 93 HIS A CA 1
ATOM 663 C C . HIS A 1 93 ? 7.814 4.131 -8.833 1.00 96.44 93 HIS A C 1
ATOM 665 O O . HIS A 1 93 ? 8.199 3.832 -9.957 1.00 96.44 93 HIS A O 1
ATOM 671 N N . TRP A 1 94 ? 8.642 4.671 -7.931 1.00 96.44 94 TRP A N 1
ATOM 672 C CA . TRP A 1 94 ? 10.033 5.001 -8.269 1.00 96.44 94 TRP A CA 1
ATOM 673 C C . TRP A 1 94 ? 10.865 3.780 -8.663 1.00 96.44 94 TRP A C 1
ATOM 675 O O . TRP A 1 94 ? 11.711 3.875 -9.550 1.00 96.44 94 TRP A O 1
ATOM 685 N N . ILE A 1 95 ? 10.643 2.638 -8.010 1.00 96.31 95 ILE A N 1
ATOM 686 C CA . ILE A 1 95 ? 11.332 1.388 -8.346 1.00 96.31 95 ILE A CA 1
ATOM 687 C C . ILE A 1 95 ? 10.876 0.886 -9.717 1.00 96.31 95 ILE A C 1
ATOM 689 O O . ILE A 1 95 ? 11.723 0.524 -10.527 1.00 96.31 95 ILE A O 1
ATOM 693 N N . SER A 1 96 ? 9.569 0.886 -9.990 1.00 95.19 96 SER A N 1
ATOM 694 C CA . SER A 1 96 ? 8.999 0.491 -11.284 1.00 95.19 96 SER A CA 1
ATOM 695 C C . SER A 1 96 ? 9.535 1.374 -12.415 1.00 95.19 96 SER A C 1
ATOM 697 O O . SER A 1 96 ? 10.052 0.835 -13.393 1.00 95.19 96 SER A O 1
ATOM 699 N N . ASP A 1 97 ? 9.557 2.698 -12.230 1.00 94.50 97 ASP A N 1
ATOM 700 C CA . ASP A 1 97 ? 10.110 3.656 -13.196 1.00 94.50 97 ASP A CA 1
ATOM 701 C C . ASP A 1 97 ? 11.607 3.428 -13.453 1.00 94.50 97 ASP A C 1
ATOM 703 O O . ASP A 1 97 ? 12.062 3.451 -14.597 1.00 94.50 97 ASP A O 1
ATOM 707 N N . ALA A 1 98 ? 12.390 3.204 -12.393 1.00 93.62 98 ALA A N 1
ATOM 708 C CA . ALA A 1 98 ? 13.831 2.987 -12.504 1.00 93.62 98 ALA A CA 1
ATOM 709 C C . ALA A 1 98 ? 14.180 1.629 -13.130 1.00 93.62 98 ALA A C 1
ATOM 711 O O . ALA A 1 98 ? 15.194 1.510 -13.817 1.00 93.62 98 ALA A O 1
ATOM 712 N N . ALA A 1 99 ? 13.359 0.611 -12.876 1.00 90.88 99 ALA A N 1
ATOM 713 C CA . ALA A 1 99 ? 13.575 -0.751 -13.343 1.00 90.88 99 ALA A CA 1
ATOM 714 C C . ALA A 1 99 ? 12.920 -1.038 -14.705 1.00 90.88 99 ALA A C 1
ATOM 716 O O . ALA A 1 99 ? 13.233 -2.058 -15.313 1.00 90.88 99 ALA A O 1
ATOM 717 N N . GLY A 1 100 ? 12.017 -0.172 -15.182 1.00 91.69 100 GLY A N 1
ATOM 718 C CA . GLY A 1 100 ? 11.202 -0.425 -16.374 1.00 91.69 100 GLY A CA 1
ATOM 719 C C . GLY A 1 100 ? 10.230 -1.597 -16.198 1.00 91.69 100 GLY A C 1
ATOM 720 O O . GLY A 1 100 ? 9.948 -2.299 -17.165 1.00 91.69 100 GLY A O 1
ATOM 721 N N . GLY A 1 101 ? 9.781 -1.845 -14.964 1.00 91.44 101 GLY A 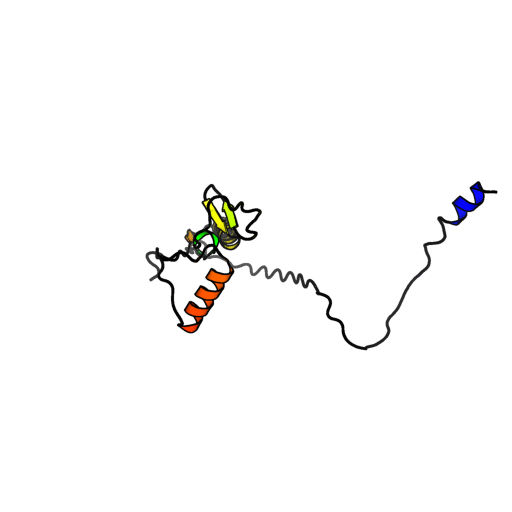N 1
ATOM 722 C CA . GLY A 1 101 ? 8.926 -2.978 -14.607 1.00 91.44 101 GLY A CA 1
ATOM 723 C C . GLY A 1 101 ? 7.459 -2.603 -14.430 1.00 91.44 101 GLY A C 1
ATOM 724 O O . GLY A 1 101 ? 7.137 -1.448 -14.155 1.00 91.44 101 GLY A O 1
ATOM 725 N N . ASP A 1 102 ? 6.578 -3.594 -14.513 1.00 95.12 102 ASP A N 1
ATOM 726 C CA . ASP A 1 102 ? 5.154 -3.445 -14.228 1.00 95.12 102 ASP A CA 1
ATOM 727 C C . ASP A 1 102 ? 4.916 -3.194 -12.733 1.00 95.12 102 ASP A C 1
ATOM 729 O O . ASP A 1 102 ? 5.659 -3.672 -11.871 1.00 95.12 102 ASP A O 1
ATOM 733 N N . LEU A 1 103 ? 3.850 -2.463 -12.412 1.00 95.88 103 LEU A N 1
ATOM 734 C CA . LEU A 1 103 ? 3.463 -2.140 -11.044 1.00 95.88 103 LEU A CA 1
ATOM 735 C C . LEU A 1 103 ? 2.164 -2.868 -10.682 1.00 95.88 103 LEU A C 1
ATOM 737 O O . LEU A 1 103 ? 1.188 -2.819 -11.430 1.00 95.88 103 LEU A O 1
ATOM 741 N N . PHE A 1 104 ? 2.128 -3.509 -9.515 1.00 97.25 104 PHE A N 1
ATOM 742 C CA . PHE A 1 104 ? 0.930 -4.179 -9.013 1.00 97.25 104 PHE A CA 1
ATOM 743 C C . PHE A 1 104 ? 0.641 -3.798 -7.561 1.00 97.25 104 PHE A C 1
ATOM 745 O O . PHE A 1 104 ? 1.351 -4.196 -6.635 1.00 97.25 104 PHE A O 1
ATOM 752 N N . SER A 1 105 ? -0.441 -3.044 -7.361 1.00 97.12 105 SER A N 1
ATOM 753 C CA . SER A 1 105 ? -0.971 -2.753 -6.030 1.00 97.12 105 SER A CA 1
ATOM 754 C C . SER A 1 105 ? -1.736 -3.958 -5.485 1.00 97.12 105 SER A C 1
ATOM 756 O O . SER A 1 105 ? -2.753 -4.384 -6.036 1.00 97.12 105 SER A O 1
ATOM 758 N N . ILE A 1 106 ? -1.250 -4.499 -4.372 1.00 97.88 106 ILE A N 1
ATOM 759 C CA . ILE A 1 106 ? -1.920 -5.535 -3.598 1.00 97.88 106 ILE A CA 1
ATOM 760 C C . ILE A 1 106 ? -3.033 -4.861 -2.798 1.00 97.88 106 ILE A C 1
ATOM 762 O O . ILE A 1 106 ? -2.781 -4.140 -1.826 1.00 97.88 106 ILE A O 1
ATOM 766 N N . GLN A 1 107 ? -4.272 -5.133 -3.203 1.00 97.25 107 GLN A N 1
ATOM 767 C CA . GLN A 1 107 ? -5.457 -4.577 -2.564 1.00 97.25 107 GLN A CA 1
ATOM 768 C C . GLN A 1 107 ? -6.325 -5.656 -1.927 1.00 97.25 107 GLN A C 1
ATOM 770 O O . GLN A 1 107 ? -6.747 -6.596 -2.604 1.00 97.25 107 GLN A O 1
ATOM 775 N N . THR A 1 108 ? -6.656 -5.491 -0.649 1.00 97.50 108 THR A N 1
ATOM 776 C CA . THR A 1 108 ? -7.641 -6.323 0.045 1.00 97.50 108 THR A CA 1
ATOM 777 C C . THR A 1 108 ? -9.054 -6.017 -0.458 1.00 97.50 108 THR A C 1
ATOM 779 O O . THR A 1 108 ? -9.382 -4.880 -0.805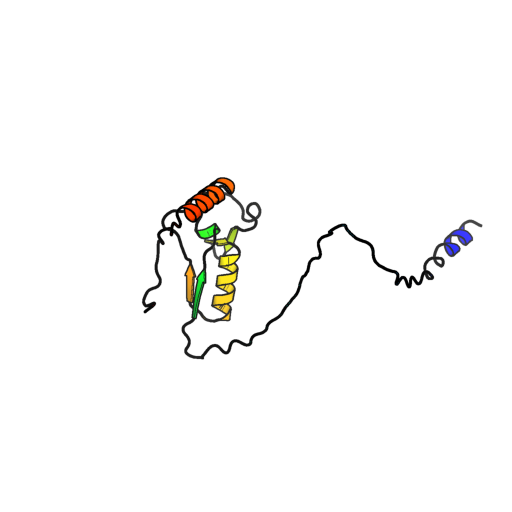 1.00 97.50 108 THR A O 1
ATOM 782 N N . GLU A 1 109 ? -9.903 -7.043 -0.524 1.00 97.25 109 GLU A N 1
ATOM 783 C CA . GLU A 1 109 ? -11.329 -6.889 -0.840 1.00 97.25 109 GLU A CA 1
ATOM 784 C C . GLU A 1 109 ? -12.053 -6.143 0.288 1.00 97.25 109 GLU A C 1
ATOM 786 O O . GLU A 1 109 ? -12.852 -5.240 0.036 1.00 97.25 109 GLU A O 1
ATOM 791 N N . GLU A 1 110 ? -11.711 -6.465 1.537 1.00 96.06 110 GLU A N 1
ATOM 792 C CA . GLU A 1 110 ? -12.167 -5.736 2.717 1.00 96.06 110 GLU A CA 1
ATOM 793 C C . GLU A 1 110 ? -11.123 -4.695 3.130 1.00 96.06 110 GLU A C 1
ATOM 795 O O . GLU A 1 110 ? -9.987 -5.025 3.469 1.00 96.06 110 GLU A O 1
ATOM 800 N N . LYS A 1 111 ? -11.505 -3.414 3.080 1.00 95.62 111 LYS A N 1
ATOM 801 C CA . LYS A 1 111 ? -10.642 -2.303 3.501 1.00 95.62 111 LYS A CA 1
ATOM 802 C C . LYS A 1 111 ? -10.501 -2.270 5.023 1.00 95.62 111 LYS A C 1
ATOM 804 O O . LYS A 1 111 ? -11.514 -2.348 5.727 1.00 95.62 111 LYS A O 1
ATOM 809 N N . TYR A 1 112 ? -9.277 -2.035 5.486 1.00 95.31 112 TYR A N 1
ATOM 810 C CA . TYR A 1 112 ? -8.946 -1.779 6.883 1.00 95.31 112 TYR A CA 1
ATOM 811 C C . TYR A 1 112 ? -9.670 -0.527 7.420 1.00 95.31 112 TYR A C 1
ATOM 813 O O . TYR A 1 112 ? -10.074 0.350 6.636 1.00 95.31 112 TYR A O 1
ATOM 821 N N . PRO A 1 113 ? -9.863 -0.425 8.746 1.00 93.56 113 PRO A N 1
ATOM 822 C CA . PRO A 1 113 ? -10.367 0.774 9.397 1.00 93.56 113 PRO A CA 1
ATOM 823 C C . PRO A 1 113 ? -9.528 2.002 9.033 1.00 93.56 113 PRO A C 1
ATOM 825 O O . PRO A 1 113 ? -8.362 1.890 8.680 1.00 93.56 113 PRO A O 1
ATOM 828 N N . GLY A 1 114 ? -10.141 3.186 9.073 1.00 89.06 114 GLY A N 1
ATOM 829 C CA . GLY A 1 114 ? -9.400 4.445 8.935 1.00 89.06 114 GLY A CA 1
ATOM 830 C C . GLY A 1 114 ? -8.706 4.865 10.233 1.00 89.06 114 GLY A C 1
ATOM 831 O O . GLY A 1 114 ? -7.734 5.623 10.189 1.00 89.06 114 GLY A O 1
ATOM 832 N N . ASP A 1 115 ? -9.218 4.384 11.369 1.00 89.69 115 ASP A N 1
ATOM 833 C CA . ASP A 1 115 ? -8.624 4.582 12.685 1.00 89.69 115 ASP A CA 1
ATOM 834 C C . ASP A 1 115 ? -7.428 3.644 12.886 1.00 89.69 115 ASP A C 1
ATOM 836 O O . ASP A 1 115 ? -7.427 2.485 12.453 1.00 89.69 115 ASP A O 1
ATOM 840 N N . TYR A 1 116 ? -6.386 4.177 13.516 1.00 88.19 116 TYR A N 1
ATOM 841 C CA . TYR A 1 116 ? -5.139 3.455 13.708 1.00 88.19 116 TYR A CA 1
ATOM 842 C C . TYR A 1 116 ? -5.287 2.311 14.714 1.00 88.19 116 TYR A C 1
ATOM 844 O O . TYR A 1 116 ? -4.816 1.211 14.431 1.00 88.19 116 TYR A O 1
ATOM 852 N N . ASP A 1 117 ? -5.940 2.552 15.853 1.00 93.19 117 ASP A N 1
ATOM 853 C CA . ASP A 1 117 ? -6.065 1.552 16.914 1.00 93.19 117 ASP A CA 1
ATOM 854 C C . ASP A 1 117 ? -6.963 0.402 16.439 1.00 93.19 117 ASP A C 1
ATOM 856 O O . ASP A 1 117 ? -6.580 -0.761 16.565 1.00 93.19 117 ASP A O 1
ATOM 860 N N . ASP A 1 118 ? -8.066 0.712 15.750 1.00 94.81 118 ASP A N 1
ATOM 861 C CA . ASP A 1 118 ? -8.935 -0.306 15.141 1.00 94.81 118 ASP A CA 1
ATOM 862 C C . ASP A 1 118 ? -8.181 -1.167 14.104 1.00 94.81 118 ASP A C 1
ATOM 864 O O . ASP A 1 118 ? -8.375 -2.382 14.018 1.00 94.81 118 ASP A O 1
ATOM 868 N N . THR A 1 119 ? -7.298 -0.555 13.304 1.00 94.25 119 THR A N 1
ATOM 869 C CA . THR A 1 119 ? -6.467 -1.282 12.326 1.00 94.25 119 THR A CA 1
ATOM 870 C C . THR A 1 119 ? -5.453 -2.192 13.017 1.00 94.25 119 THR A C 1
ATOM 872 O O . THR A 1 119 ? -5.205 -3.308 12.556 1.00 94.25 119 THR A O 1
ATOM 875 N N . VAL A 1 120 ? -4.855 -1.731 14.119 1.00 95.25 120 VAL A N 1
ATOM 876 C CA . VAL A 1 120 ? -3.929 -2.532 14.927 1.00 95.25 120 VAL A CA 1
ATOM 877 C C . VAL A 1 120 ? -4.650 -3.726 15.544 1.00 95.25 120 VAL A C 1
ATOM 879 O O . VAL A 1 120 ? -4.123 -4.837 15.475 1.00 95.25 120 VAL A O 1
ATOM 882 N N . ASP A 1 121 ? -5.844 -3.520 16.096 1.00 97.94 121 ASP A N 1
ATOM 883 C CA . ASP A 1 121 ? -6.651 -4.582 16.696 1.00 97.94 121 ASP A CA 1
ATOM 884 C C . ASP A 1 121 ? -7.044 -5.636 15.653 1.00 97.94 121 ASP A C 1
ATOM 886 O O . ASP A 1 121 ? -6.801 -6.828 15.865 1.00 97.94 121 ASP A O 1
ATOM 890 N N . GLN A 1 122 ? -7.530 -5.209 14.479 1.00 97.06 122 GLN A N 1
ATOM 891 C CA . GLN A 1 122 ? -7.810 -6.124 13.369 1.00 97.06 122 GLN A CA 1
ATOM 892 C C . GLN A 1 122 ? -6.551 -6.896 12.941 1.00 97.06 122 GLN A C 1
ATOM 894 O O . GLN A 1 122 ? -6.602 -8.108 12.744 1.00 97.06 122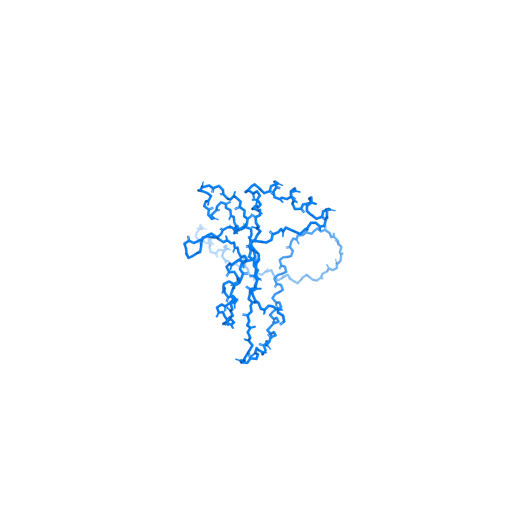 GLN A O 1
ATOM 899 N N . GLY A 1 123 ? -5.400 -6.227 12.827 1.00 95.94 123 GLY A N 1
ATOM 900 C CA . GLY A 1 123 ? -4.141 -6.878 12.456 1.00 95.94 123 GLY A CA 1
ATOM 901 C C . GLY A 1 123 ? -3.672 -7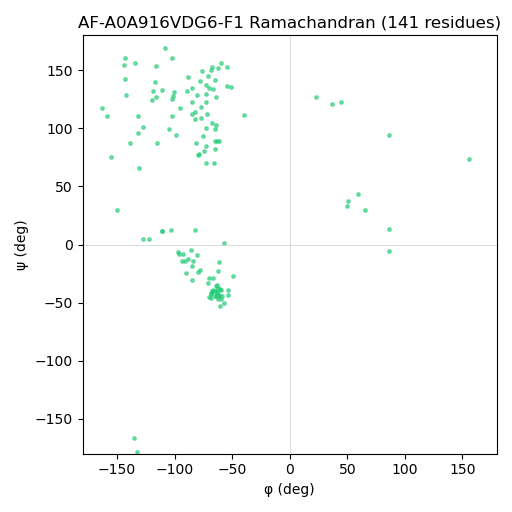.921 13.479 1.00 95.94 123 GLY A C 1
ATOM 902 O O . GLY A 1 123 ? -3.116 -8.955 13.099 1.00 95.94 123 GLY A O 1
ATOM 903 N N . GLN A 1 124 ? -3.909 -7.687 14.774 1.00 97.94 124 GLN A N 1
ATOM 904 C CA . GLN A 1 124 ? -3.626 -8.666 15.828 1.00 97.94 124 GLN A CA 1
ATOM 905 C C . GLN A 1 124 ? -4.552 -9.882 15.736 1.00 97.94 124 GLN A C 1
ATOM 907 O O . GLN A 1 124 ? -4.077 -11.013 15.866 1.00 97.94 124 GLN A O 1
ATOM 912 N N . GLU A 1 125 ? -5.845 -9.666 15.485 1.00 98.06 125 GLU A N 1
ATOM 913 C CA . GLU A 1 125 ? -6.815 -10.742 15.271 1.00 98.06 125 GLU A CA 1
ATOM 914 C C . GLU A 1 125 ? -6.422 -11.585 14.051 1.00 98.06 125 GLU A C 1
ATOM 916 O O . GLU A 1 125 ? -6.187 -12.788 14.196 1.00 98.06 125 GLU A O 1
ATOM 921 N N . GLU A 1 126 ? -6.198 -10.949 12.895 1.00 97.50 126 GLU A N 1
ATOM 922 C CA . GLU A 1 126 ? -5.748 -11.603 11.660 1.00 97.50 126 GLU A CA 1
ATOM 923 C C . GLU A 1 126 ? -4.469 -12.423 11.882 1.00 97.50 126 GLU A C 1
ATOM 925 O O . GLU A 1 126 ? -4.356 -13.562 11.420 1.00 97.50 126 GLU A O 1
ATOM 930 N N . GLN A 1 127 ? -3.501 -11.879 12.624 1.00 97.69 127 GLN A N 1
ATOM 931 C CA . GLN A 1 127 ? -2.276 -12.596 12.963 1.00 97.69 127 GLN A CA 1
ATOM 932 C C . GLN A 1 127 ? -2.551 -13.808 13.862 1.00 97.69 127 GLN A C 1
ATOM 934 O O . GLN A 1 127 ? -1.994 -14.883 13.619 1.00 97.69 127 GLN A O 1
ATOM 939 N N . SER A 1 128 ? -3.390 -13.651 14.889 1.00 98.31 128 SER A N 1
ATOM 940 C CA . SER A 1 128 ? -3.718 -14.713 15.847 1.00 98.31 128 SER A CA 1
ATOM 941 C C . SER A 1 128 ? -4.442 -15.891 15.191 1.00 98.31 128 SER A C 1
ATOM 943 O O . SER A 1 128 ? -4.176 -17.049 15.518 1.00 98.31 128 SER A O 1
ATOM 945 N N . GLU A 1 129 ? -5.289 -15.599 14.206 1.00 98.19 129 GLU A N 1
ATOM 946 C CA . GLU A 1 129 ? -6.034 -16.588 13.431 1.00 98.19 129 GLU A CA 1
ATOM 947 C C . GLU A 1 129 ? -5.230 -17.141 12.246 1.00 98.19 129 GLU A C 1
ATOM 949 O O . GLU A 1 129 ? -5.677 -18.058 11.555 1.00 98.19 129 GLU A O 1
ATOM 954 N N . ASN A 1 130 ? -4.028 -16.601 11.999 1.00 97.69 130 ASN A N 1
ATOM 955 C CA . ASN A 1 130 ? -3.263 -16.826 10.776 1.00 97.69 130 ASN A CA 1
ATOM 956 C C . ASN A 1 130 ? -4.124 -16.580 9.517 1.00 97.69 130 ASN A C 1
ATOM 958 O O . ASN A 1 130 ? -3.998 -17.282 8.507 1.00 97.69 130 ASN A O 1
ATOM 962 N N . ALA A 1 131 ? -4.993 -15.573 9.584 1.00 97.12 131 ALA A N 1
ATOM 963 C CA . ALA A 1 131 ? -5.840 -15.151 8.489 1.00 97.12 131 ALA A CA 1
ATOM 964 C C . ALA A 1 131 ? -4.991 -14.664 7.304 1.00 97.12 131 ALA A C 1
ATOM 966 O O . ALA A 1 131 ? -3.845 -14.218 7.436 1.00 97.12 131 ALA A O 1
ATOM 967 N N . ARG A 1 132 ? -5.549 -14.796 6.102 1.00 95.31 132 ARG A N 1
ATOM 968 C CA . ARG A 1 132 ? -5.004 -14.227 4.868 1.00 95.31 132 ARG A CA 1
ATOM 969 C C . ARG A 1 132 ? -6.134 -13.441 4.219 1.00 95.31 132 ARG A C 1
ATOM 971 O O . ARG A 1 132 ? -7.021 -14.078 3.647 1.00 95.31 132 ARG A O 1
ATOM 978 N N . PRO A 1 133 ? -6.142 -12.103 4.352 1.00 95.88 133 PRO A N 1
ATOM 979 C CA . PRO A 1 133 ? -7.176 -11.272 3.755 1.00 95.88 133 PRO A CA 1
ATOM 980 C C . PRO A 1 133 ? -7.346 -11.589 2.271 1.00 95.88 133 PRO A C 1
ATOM 982 O O . PRO A 1 133 ? -6.367 -11.753 1.537 1.00 95.88 133 PRO A O 1
ATOM 985 N N . LYS A 1 134 ? -8.600 -11.700 1.830 1.00 97.44 134 LYS A N 1
ATOM 986 C CA . LYS A 1 134 ? -8.905 -11.939 0.421 1.00 97.44 134 LYS A CA 1
ATOM 987 C C . LYS A 1 134 ? -8.495 -10.716 -0.393 1.00 97.44 134 LYS A C 1
ATOM 989 O O . LYS A 1 134 ? -8.781 -9.582 -0.010 1.00 97.44 134 LYS A O 1
ATOM 994 N N . LEU A 1 135 ? -7.815 -10.953 -1.510 1.00 97.06 135 LEU A N 1
ATOM 995 C CA . LEU A 1 135 ? -7.380 -9.900 -2.420 1.00 97.06 135 LEU A CA 1
ATOM 996 C C . LEU A 1 135 ? -8.465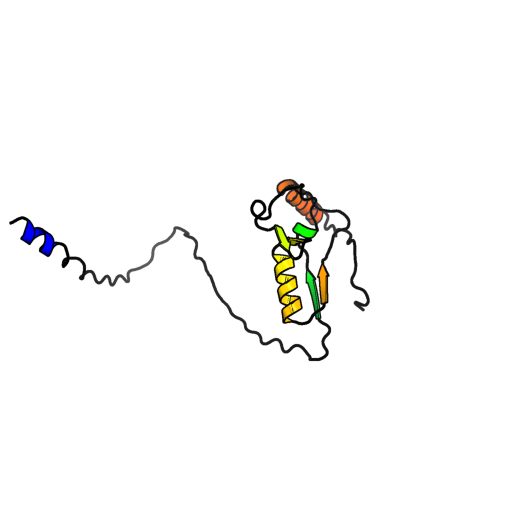 -9.606 -3.458 1.00 97.06 135 LEU A C 1
ATOM 998 O O . LEU A 1 135 ? -9.165 -10.507 -3.923 1.00 97.06 135 LEU A O 1
ATOM 1002 N N . SER A 1 136 ? -8.582 -8.335 -3.826 1.00 97.12 136 SER A N 1
ATOM 1003 C CA . SER A 1 136 ? -9.524 -7.843 -4.837 1.00 97.12 136 SER A CA 1
ATOM 1004 C C . SER A 1 136 ? -9.059 -8.105 -6.274 1.00 97.12 136 SER A C 1
ATOM 1006 O O . SER A 1 136 ? -9.880 -8.167 -7.187 1.00 97.12 136 SER A O 1
ATOM 1008 N N . SER A 1 137 ? -7.756 -8.305 -6.474 1.00 94.31 137 SER A N 1
ATOM 1009 C CA . SER A 1 137 ? -7.122 -8.557 -7.767 1.00 94.31 137 SER A CA 1
ATOM 1010 C C . SER A 1 137 ? -5.985 -9.570 -7.626 1.00 94.31 137 SER A C 1
ATOM 1012 O O . SER A 1 137 ? -5.476 -9.815 -6.532 1.00 94.31 137 SER A O 1
ATOM 1014 N N . HIS A 1 138 ? -5.608 -10.183 -8.747 1.00 93.19 138 HIS A N 1
ATOM 1015 C CA . HIS A 1 138 ? -4.485 -11.112 -8.849 1.00 93.19 138 HIS A CA 1
ATOM 1016 C C . HIS A 1 138 ? -3.669 -10.753 -10.091 1.00 93.19 138 HIS A C 1
ATOM 1018 O O . HIS A 1 138 ? -4.187 -10.129 -11.015 1.00 93.19 138 HIS A O 1
ATOM 1024 N N . VAL A 1 139 ? -2.396 -11.136 -10.092 1.00 92.25 139 VAL A N 1
ATOM 1025 C CA . VAL A 1 139 ? -1.534 -11.017 -11.269 1.00 92.25 139 VAL A CA 1
ATOM 1026 C C . VAL A 1 139 ? -1.830 -12.202 -12.181 1.00 92.25 139 VAL A C 1
ATOM 1028 O O . VAL A 1 139 ? -1.826 -13.351 -11.734 1.00 92.25 139 VAL A O 1
ATOM 1031 N N . ASP A 1 140 ? -2.090 -11.927 -13.453 1.00 87.56 140 ASP A N 1
ATOM 1032 C CA . ASP A 1 140 ? -2.298 -12.973 -14.448 1.00 87.56 140 ASP A CA 1
ATOM 1033 C C . ASP A 1 140 ? -0.960 -13.612 -14.854 1.00 87.56 140 ASP A C 1
ATOM 1035 O O . ASP A 1 140 ? 0.068 -12.941 -14.900 1.00 87.56 140 ASP A O 1
ATOM 1039 N N . HIS A 1 141 ? -0.982 -14.897 -15.220 1.00 82.38 141 HIS A N 1
ATOM 1040 C CA . HIS A 1 141 ? 0.176 -15.624 -15.768 1.00 82.38 141 HIS A CA 1
ATOM 1041 C C . HIS A 1 141 ? 1.415 -15.670 -14.844 1.00 82.38 141 HIS A C 1
ATOM 1043 O O . HIS A 1 141 ? 2.540 -15.500 -15.30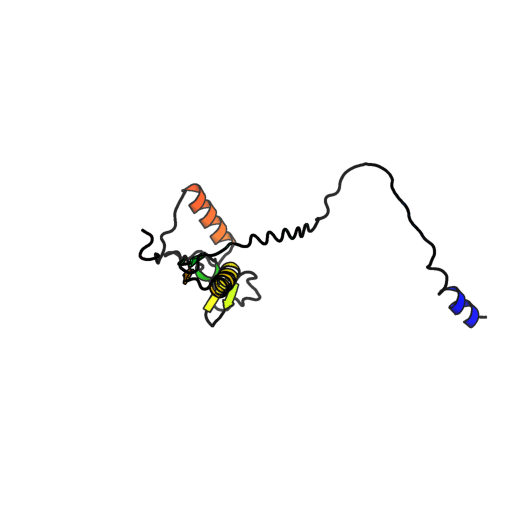7 1.00 82.38 141 HIS A O 1
ATOM 1049 N N . MET A 1 142 ? 1.224 -15.928 -13.544 1.00 78.81 142 MET A N 1
ATOM 1050 C CA . MET A 1 142 ? 2.321 -16.133 -12.576 1.00 78.81 142 MET A CA 1
ATOM 1051 C C . MET A 1 142 ? 2.916 -17.563 -12.570 1.00 78.81 142 MET A C 1
ATOM 1053 O O . MET A 1 142 ? 3.635 -17.914 -11.631 1.00 78.81 142 MET A O 1
ATOM 1057 N N . ASP A 1 143 ? 2.588 -18.386 -13.568 1.00 67.69 143 ASP A N 1
ATOM 1058 C CA . ASP A 1 143 ? 2.913 -19.822 -13.640 1.00 67.69 143 ASP A CA 1
ATOM 1059 C C . ASP A 1 143 ? 4.332 -20.112 -14.165 1.00 67.69 143 ASP A C 1
ATOM 1061 O O . ASP A 1 143 ? 4.804 -19.384 -15.070 1.00 67.69 143 ASP A O 1
#

Secondary structure (DSSP, 8-state):
--TTTGGGSSSSSS---------------------------------TT---EEEE--GGGTB-PPTT--TTTSTTEEEETTEEEEHHHHHHHHHHHHHT-EEEE--BSSPBPSSHHHHHHHHHHHHHTT--PPBS---TT--

Nearest PDB structures (foldseek):
  2j41-assembly2_C  TM=2.972E-01  e=4.464E-01  Staphylococcus aureus